Protein AF-A0A7W3TXP1-F1 (afdb_monomer)

Radius of gyration: 12.98 Å; Cα contacts (8 Å, |Δi|>4): 34; chains: 1; bounding box: 31×32×24 Å

Sequence (71 aa):
MTKQNAVDLITNKFTDFKVVYQTYQAITQALRERDPKLLQAVLQNYQTTNTEMDTTISTLRKNQQAVINST

Organism: NCBI:txid2759855

Mean predicted aligned error: 3.3 Å

Nearest PDB structures (foldseek):
  8jsh-assembly1_3  TM=5.500E-01  e=1.723E+00  Escherichia coli
  8qbt-assembly1_2  TM=5.569E-01  e=2.335E+00  Escherichia coli BW25113
  8akn-assembly1_U  TM=5.177E-01  e=2.335E+00  Escherichia coli BW25113
  6yss-assembly1_t  TM=5.096E-01  e=2.802E+00  Escherichia coli

Foldseek 3Di:
DDPVVVVCVVCVVPVLVVLLVVLVVQCVVCLVVLPLVSNVCSLVPDDDSVDCVVVVSVVCVVCVVVSSVVD

Structure (mmCIF, N/CA/C/O backbone):
data_AF-A0A7W3TXP1-F1
#
_entry.id   AF-A0A7W3TXP1-F1
#
loop_
_atom_site.group_PDB
_atom_site.id
_atom_site.type_symbol
_atom_site.label_atom_id
_atom_site.label_alt_id
_atom_site.label_comp_id
_atom_site.label_asym_id
_atom_site.label_entity_id
_atom_site.label_seq_id
_atom_site.pdbx_PDB_ins_code
_atom_site.Cartn_x
_atom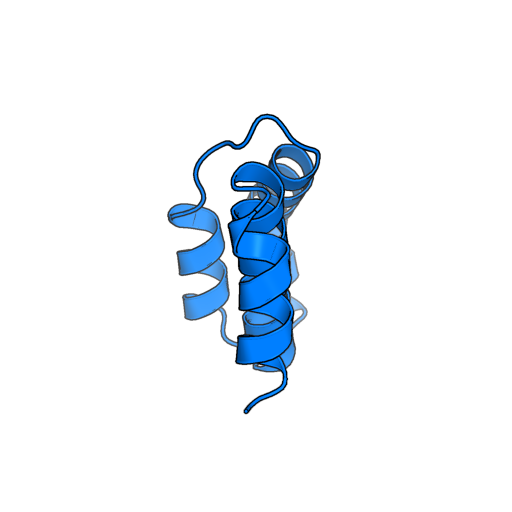_site.Cartn_y
_atom_site.Cartn_z
_atom_site.occupancy
_atom_site.B_iso_or_equiv
_atom_site.auth_seq_id
_atom_site.auth_comp_id
_atom_site.auth_asym_id
_atom_site.auth_atom_id
_atom_site.pdbx_PDB_model_num
ATOM 1 N N . MET A 1 1 ? -14.015 -22.040 -4.504 1.00 75.69 1 MET A N 1
ATOM 2 C CA . MET A 1 1 ? -13.631 -20.971 -3.553 1.00 75.69 1 MET A CA 1
ATOM 3 C C . MET A 1 1 ? -12.154 -20.664 -3.759 1.00 75.69 1 MET A C 1
ATOM 5 O O . MET A 1 1 ? -11.371 -21.603 -3.773 1.00 75.69 1 MET A O 1
ATOM 9 N N . THR A 1 2 ? -11.780 -19.406 -4.008 1.00 93.44 2 THR A N 1
ATOM 10 C CA . THR A 1 2 ? -10.373 -18.995 -4.207 1.00 93.44 2 THR A CA 1
ATOM 11 C C . THR A 1 2 ? -9.767 -18.474 -2.898 1.00 93.44 2 THR A C 1
ATOM 13 O O . THR A 1 2 ? -10.499 -18.197 -1.946 1.00 93.44 2 THR A O 1
ATOM 16 N N . LYS A 1 3 ? -8.436 -18.299 -2.851 1.00 89.06 3 LYS A N 1
ATOM 17 C CA . LYS A 1 3 ? -7.762 -17.642 -1.715 1.00 89.06 3 LYS A CA 1
ATOM 18 C C . LYS A 1 3 ? -8.299 -16.223 -1.487 1.00 89.06 3 LYS A C 1
ATOM 20 O O . LYS A 1 3 ? -8.552 -15.858 -0.346 1.00 89.06 3 LYS A O 1
ATOM 25 N N . GLN A 1 4 ? -8.548 -15.471 -2.564 1.00 87.88 4 GLN A N 1
ATOM 26 C CA . GLN A 1 4 ? -9.112 -14.123 -2.475 1.00 87.88 4 GLN A CA 1
ATOM 27 C C . GLN A 1 4 ? -10.538 -14.146 -1.912 1.00 87.88 4 GLN A C 1
ATOM 29 O O . GLN A 1 4 ? -10.826 -13.393 -0.993 1.00 87.88 4 GLN A O 1
ATOM 34 N N . ASN A 1 5 ? -11.388 -15.086 -2.345 1.00 91.75 5 ASN A N 1
ATOM 35 C CA . ASN A 1 5 ? -12.756 -15.197 -1.824 1.00 91.75 5 ASN A CA 1
ATOM 36 C C . ASN A 1 5 ? -12.785 -15.459 -0.306 1.00 91.75 5 ASN A C 1
ATOM 38 O O . ASN A 1 5 ? -13.684 -14.981 0.381 1.00 91.75 5 ASN A O 1
ATOM 42 N N . ALA A 1 6 ? -11.824 -16.227 0.221 1.00 91.25 6 ALA A N 1
ATOM 43 C CA . ALA A 1 6 ? -11.717 -16.480 1.657 1.00 91.25 6 ALA A CA 1
ATOM 44 C C . ALA A 1 6 ? -11.276 -15.226 2.430 1.00 91.25 6 ALA A C 1
ATOM 46 O O . ALA A 1 6 ? -11.830 -14.930 3.486 1.00 91.25 6 ALA A O 1
ATOM 47 N N . VAL A 1 7 ? -10.316 -14.471 1.889 1.00 92.00 7 VAL A N 1
ATOM 48 C CA . VAL A 1 7 ? -9.875 -13.206 2.488 1.00 92.00 7 VAL A CA 1
ATOM 49 C C . VAL A 1 7 ? -10.989 -12.161 2.444 1.00 92.00 7 VAL A C 1
ATOM 51 O O . VAL A 1 7 ? -11.254 -11.522 3.457 1.00 92.00 7 VAL A O 1
ATOM 54 N N . ASP A 1 8 ? -11.698 -12.044 1.322 1.00 92.31 8 ASP A N 1
ATOM 55 C CA . ASP A 1 8 ? -12.820 -11.118 1.163 1.00 92.31 8 ASP A CA 1
ATOM 56 C C . ASP A 1 8 ? -13.945 -11.415 2.162 1.00 92.31 8 ASP A C 1
ATOM 58 O O . ASP A 1 8 ? -14.517 -10.495 2.738 1.00 92.31 8 ASP A O 1
ATOM 62 N N . LEU A 1 9 ? -14.236 -12.691 2.445 1.00 93.38 9 LEU A N 1
ATOM 63 C CA . LEU A 1 9 ? -15.244 -13.070 3.442 1.00 93.38 9 LEU A CA 1
ATOM 64 C C . LEU A 1 9 ? -14.921 -12.522 4.844 1.00 93.38 9 LEU A C 1
ATOM 66 O O . LEU A 1 9 ? -15.832 -12.163 5.593 1.00 93.38 9 LEU A O 1
ATOM 70 N N . ILE A 1 10 ? -13.633 -12.450 5.191 1.00 90.88 10 ILE A N 1
ATOM 71 C CA . ILE A 1 10 ? -13.152 -11.932 6.476 1.00 90.88 10 ILE A CA 1
ATOM 72 C C . ILE A 1 10 ? -13.113 -10.400 6.444 1.00 90.88 10 ILE A C 1
ATOM 74 O O . ILE A 1 10 ? -13.668 -9.752 7.331 1.00 90.88 10 ILE A O 1
ATOM 78 N N . THR A 1 11 ? -12.490 -9.811 5.420 1.00 93.88 11 THR A N 1
ATOM 79 C CA . THR A 1 11 ? -12.273 -8.358 5.330 1.00 93.88 11 THR A CA 1
ATOM 80 C C . THR A 1 11 ? -13.568 -7.585 5.102 1.00 93.88 11 THR A C 1
ATOM 82 O O . THR A 1 11 ? -13.689 -6.464 5.581 1.00 93.88 11 THR A O 1
ATOM 85 N N . ASN A 1 12 ? -14.588 -8.183 4.475 1.00 92.81 12 ASN A N 1
ATOM 86 C CA . ASN A 1 12 ? -15.905 -7.558 4.300 1.00 92.81 12 ASN A CA 1
ATOM 87 C C . ASN A 1 12 ? -16.589 -7.174 5.623 1.00 92.81 12 ASN A C 1
ATOM 89 O O . ASN A 1 12 ? -17.498 -6.349 5.606 1.00 92.81 12 ASN A O 1
ATOM 93 N N . LYS A 1 13 ? -16.171 -7.748 6.759 1.00 93.81 13 LYS A N 1
ATOM 94 C CA . LYS A 1 13 ? -16.676 -7.371 8.089 1.00 93.81 13 LYS A CA 1
ATOM 95 C C . LYS A 1 13 ? -15.997 -6.127 8.674 1.00 93.81 13 LYS A C 1
ATOM 97 O O . LYS A 1 13 ? -16.488 -5.587 9.658 1.00 93.81 13 LYS A O 1
ATOM 102 N N . PHE A 1 14 ? -14.884 -5.686 8.086 1.00 92.25 14 PHE A N 1
ATOM 103 C CA . PHE A 1 14 ? -14.022 -4.622 8.596 1.00 92.25 14 PHE A CA 1
ATOM 104 C C . PHE A 1 14 ? -13.608 -3.697 7.443 1.00 92.25 14 PHE A C 1
ATOM 106 O O . PHE A 1 14 ? -12.561 -3.888 6.826 1.00 92.25 14 PHE A O 1
ATOM 113 N N . THR A 1 15 ? -14.445 -2.705 7.132 1.00 87.69 15 THR A N 1
ATOM 114 C CA . THR A 1 15 ? -14.293 -1.852 5.940 1.00 87.69 15 THR A CA 1
ATOM 115 C C . THR A 1 15 ? -12.923 -1.178 5.851 1.00 87.69 15 THR A C 1
ATOM 117 O O . THR A 1 15 ? -12.279 -1.270 4.807 1.00 87.69 15 THR A O 1
ATOM 120 N N . ASP A 1 16 ? -12.428 -0.587 6.941 1.00 88.50 16 ASP A N 1
ATOM 121 C CA . ASP A 1 16 ? -11.129 0.102 6.938 1.00 88.50 16 ASP A CA 1
ATOM 122 C C . ASP A 1 16 ? -9.979 -0.881 6.691 1.00 88.50 16 ASP A C 1
ATOM 124 O O . ASP A 1 16 ? -9.120 -0.659 5.836 1.00 88.50 16 ASP A O 1
ATOM 128 N N . PHE A 1 17 ? -10.017 -2.041 7.358 1.00 91.25 17 PHE A N 1
ATOM 129 C CA . PHE A 1 17 ? -9.035 -3.102 7.144 1.00 91.25 17 PHE A CA 1
ATOM 130 C C . PHE A 1 17 ? -9.068 -3.635 5.708 1.00 91.25 17 PHE A C 1
ATOM 132 O O . PHE A 1 17 ? -8.017 -3.905 5.128 1.00 91.25 17 PHE A O 1
ATOM 139 N N . LYS A 1 18 ? -10.254 -3.753 5.101 1.00 93.94 18 LYS A N 1
ATOM 140 C CA . LYS A 1 18 ? -10.392 -4.169 3.704 1.00 93.94 18 LYS A CA 1
ATOM 141 C C . LYS A 1 18 ? -9.671 -3.210 2.761 1.00 93.94 18 LYS A C 1
ATOM 143 O O . LYS A 1 18 ? -8.913 -3.675 1.913 1.00 93.94 18 LYS A O 1
ATOM 148 N N . VAL A 1 19 ? -9.869 -1.901 2.923 1.00 94.00 19 VAL A N 1
ATOM 149 C CA . VAL A 1 19 ? -9.215 -0.888 2.078 1.00 94.00 19 VAL A CA 1
ATOM 150 C C . VAL A 1 19 ? -7.696 -0.939 2.248 1.00 94.00 19 VAL A C 1
ATOM 152 O O . VAL A 1 19 ? -6.968 -0.970 1.252 1.00 94.00 19 VAL A O 1
ATOM 155 N N . VAL A 1 20 ? -7.207 -1.026 3.489 1.00 95.50 20 VAL A N 1
ATOM 156 C CA . VAL A 1 20 ? -5.771 -1.167 3.785 1.00 95.50 20 VAL A CA 1
ATOM 157 C C . VAL A 1 20 ? -5.198 -2.420 3.126 1.00 95.50 2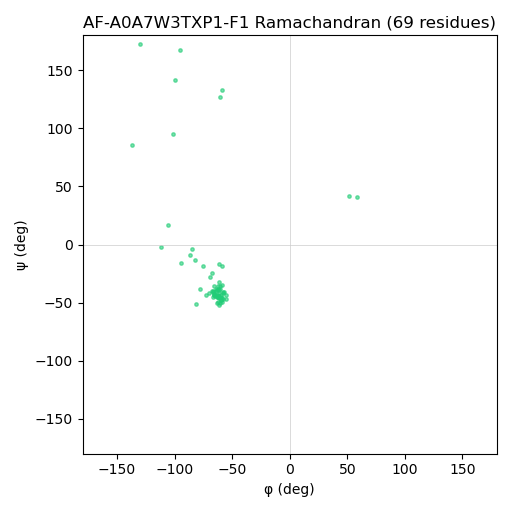0 VAL A C 1
ATOM 159 O O . VAL A 1 20 ? -4.191 -2.355 2.419 1.00 95.50 20 VAL A O 1
ATOM 162 N N . TYR A 1 21 ? -5.853 -3.565 3.301 1.00 95.00 21 TYR A N 1
ATOM 163 C CA . TYR A 1 21 ? -5.367 -4.836 2.781 1.00 95.00 21 TYR A CA 1
ATOM 164 C C . TYR A 1 21 ? -5.349 -4.874 1.248 1.00 95.00 21 TYR A C 1
ATOM 166 O O . TYR A 1 21 ? -4.358 -5.290 0.648 1.00 95.00 21 TYR A O 1
ATOM 174 N N . GLN A 1 22 ? -6.407 -4.385 0.599 1.00 95.38 22 GLN A N 1
ATOM 175 C CA . GLN A 1 22 ? -6.472 -4.308 -0.862 1.00 95.38 22 GLN A CA 1
ATOM 176 C C . GLN A 1 22 ? -5.413 -3.351 -1.426 1.00 95.38 22 GLN A C 1
ATOM 178 O O . GLN A 1 22 ? -4.773 -3.668 -2.428 1.00 95.38 22 GLN A O 1
ATOM 183 N N . THR A 1 23 ? -5.161 -2.226 -0.752 1.00 96.75 23 THR A N 1
ATOM 184 C CA . THR A 1 23 ? -4.089 -1.290 -1.128 1.00 96.75 23 THR A CA 1
ATOM 185 C C . THR A 1 23 ? -2.715 -1.957 -1.025 1.00 96.75 23 THR A C 1
ATOM 187 O O . THR A 1 23 ? -1.919 -1.876 -1.960 1.00 96.75 23 THR A O 1
ATOM 190 N N . TYR A 1 24 ? -2.450 -2.686 0.066 1.00 96.06 24 TYR A N 1
ATOM 191 C CA . TYR A 1 24 ? -1.222 -3.468 0.232 1.00 96.06 24 TYR A CA 1
ATOM 192 C C . TYR A 1 24 ? -1.032 -4.498 -0.892 1.00 96.06 24 TYR A C 1
ATOM 194 O O . TYR A 1 24 ? 0.057 -4.593 -1.468 1.00 96.06 24 TYR A O 1
ATOM 202 N N . GLN A 1 25 ? -2.084 -5.253 -1.228 1.00 96.38 25 GLN A N 1
ATOM 203 C CA . GLN A 1 25 ? -2.039 -6.229 -2.317 1.00 96.38 25 GLN A CA 1
ATOM 204 C C . GLN A 1 25 ? -1.720 -5.554 -3.654 1.00 96.38 25 GLN A C 1
ATOM 206 O O . GLN A 1 25 ? -0.855 -6.040 -4.379 1.00 96.38 25 GLN A O 1
ATOM 211 N N . ALA A 1 26 ? -2.361 -4.421 -3.954 1.00 96.81 26 ALA A N 1
ATOM 212 C CA . ALA A 1 26 ? -2.166 -3.701 -5.207 1.00 96.81 26 ALA A CA 1
ATOM 213 C C . ALA A 1 26 ? -0.744 -3.125 -5.343 1.00 96.81 26 ALA A C 1
ATOM 215 O O . ALA A 1 26 ? -0.124 -3.272 -6.395 1.00 96.81 26 ALA A O 1
ATOM 216 N N . ILE A 1 27 ? -0.186 -2.546 -4.270 1.00 96.06 27 ILE A N 1
ATOM 217 C CA . ILE A 1 27 ? 1.219 -2.099 -4.242 1.00 96.06 27 ILE A CA 1
ATOM 218 C C . ILE A 1 27 ? 2.152 -3.294 -4.464 1.00 96.06 27 ILE A C 1
ATOM 220 O O . ILE A 1 27 ? 3.021 -3.251 -5.330 1.00 96.06 27 I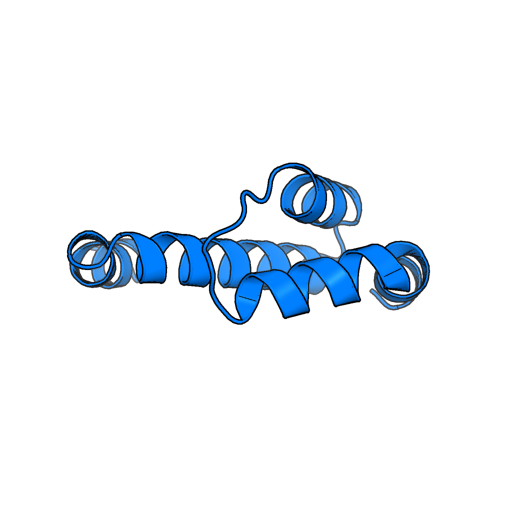LE A O 1
ATOM 224 N N . THR A 1 28 ? 1.959 -4.379 -3.710 1.00 95.38 28 THR A N 1
ATOM 225 C CA . THR A 1 28 ? 2.821 -5.570 -3.788 1.00 95.38 28 THR A CA 1
ATOM 226 C C . THR A 1 28 ? 2.775 -6.202 -5.177 1.00 95.38 28 THR A C 1
ATOM 228 O O . THR A 1 28 ? 3.807 -6.621 -5.699 1.00 95.38 28 THR A O 1
ATOM 231 N N . GLN A 1 29 ? 1.594 -6.241 -5.797 1.00 96.00 29 GLN A N 1
ATOM 232 C CA . GLN A 1 29 ? 1.426 -6.709 -7.165 1.00 96.00 29 GLN A CA 1
ATOM 233 C C . GLN A 1 29 ? 2.216 -5.837 -8.144 1.00 96.00 29 GLN A C 1
ATOM 235 O O . GLN A 1 29 ? 3.018 -6.378 -8.901 1.00 96.00 29 GLN A O 1
ATOM 240 N N . ALA A 1 30 ? 2.042 -4.513 -8.088 1.00 95.31 30 ALA A N 1
ATOM 241 C CA . ALA A 1 30 ? 2.727 -3.584 -8.982 1.00 95.31 30 ALA A CA 1
ATOM 242 C C . ALA A 1 30 ? 4.254 -3.700 -8.891 1.00 95.31 30 ALA A C 1
ATOM 244 O O . ALA A 1 30 ? 4.937 -3.728 -9.912 1.00 95.31 30 ALA A O 1
ATOM 245 N N . LEU A 1 31 ? 4.788 -3.839 -7.673 1.00 92.88 31 LEU A N 1
ATOM 246 C CA . LEU A 1 31 ? 6.221 -4.035 -7.449 1.00 92.88 31 LEU A CA 1
ATOM 247 C C . LEU A 1 31 ? 6.705 -5.388 -7.988 1.00 92.88 31 LEU A C 1
ATOM 249 O O . LEU A 1 31 ? 7.731 -5.455 -8.659 1.00 92.88 31 LEU A O 1
ATOM 253 N N . ARG A 1 32 ? 5.961 -6.471 -7.729 1.00 94.44 32 ARG A N 1
ATOM 254 C CA . ARG A 1 32 ? 6.303 -7.823 -8.202 1.00 94.44 32 ARG A CA 1
ATOM 255 C C . ARG A 1 32 ? 6.290 -7.919 -9.727 1.00 94.44 32 ARG A C 1
ATOM 257 O O . ARG A 1 32 ? 7.130 -8.603 -10.302 1.00 94.44 32 ARG A O 1
ATOM 264 N N . GLU A 1 33 ? 5.325 -7.266 -10.364 1.00 95.31 33 GLU A N 1
ATOM 265 C CA . GLU A 1 33 ? 5.141 -7.261 -11.820 1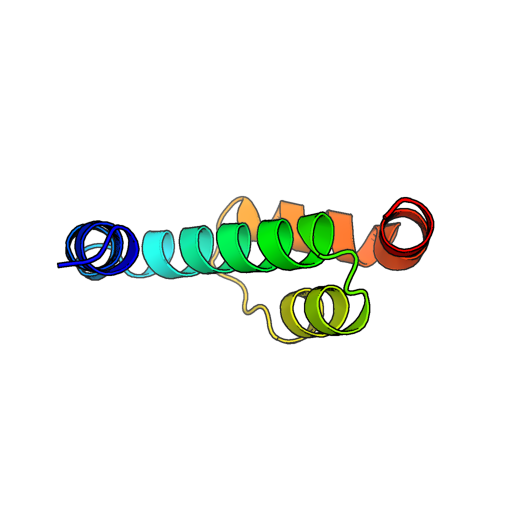.00 95.31 33 GLU A CA 1
ATOM 266 C C . GLU A 1 33 ? 6.000 -6.203 -12.521 1.00 95.31 33 GLU A C 1
ATOM 268 O O . GLU A 1 33 ? 6.032 -6.175 -13.748 1.00 95.31 33 GLU A O 1
ATOM 273 N N . ARG A 1 34 ? 6.736 -5.378 -11.756 1.00 92.31 34 ARG A N 1
ATOM 274 C CA . ARG A 1 34 ? 7.534 -4.249 -12.259 1.00 92.31 34 ARG A CA 1
ATOM 275 C C . ARG A 1 34 ? 6.703 -3.337 -13.164 1.00 92.31 34 ARG A C 1
ATOM 277 O O . ARG A 1 34 ? 7.159 -2.898 -14.217 1.00 92.31 34 ARG A O 1
ATOM 284 N N . ASP A 1 35 ? 5.461 -3.078 -12.754 1.00 94.88 35 ASP A N 1
ATOM 285 C CA . ASP A 1 35 ? 4.518 -2.244 -13.493 1.00 94.88 35 ASP A CA 1
ATOM 286 C C . ASP A 1 35 ? 4.446 -0.841 -12.861 1.00 94.88 35 ASP A C 1
ATOM 288 O O . ASP A 1 35 ? 3.684 -0.609 -11.910 1.00 94.88 35 ASP A O 1
ATOM 292 N N . PRO A 1 36 ? 5.222 0.132 -13.378 1.00 91.81 36 PRO A N 1
ATOM 293 C CA . PRO A 1 36 ? 5.231 1.485 -12.838 1.00 91.81 36 PRO A CA 1
ATOM 294 C C . PRO A 1 36 ? 3.907 2.218 -13.070 1.00 91.81 36 PRO A C 1
ATOM 296 O O . PRO A 1 36 ? 3.576 3.120 -12.298 1.00 91.81 36 PRO A O 1
ATOM 299 N N . LYS A 1 37 ? 3.128 1.835 -14.093 1.00 94.06 37 LYS A N 1
ATOM 300 C CA . LYS A 1 37 ? 1.815 2.436 -14.360 1.00 94.06 37 LYS A CA 1
ATOM 301 C C . LYS A 1 37 ? 0.805 1.966 -13.324 1.00 94.06 37 LYS A C 1
ATOM 303 O O . LYS A 1 37 ? 0.072 2.794 -12.786 1.00 94.06 37 LYS A O 1
ATOM 308 N N . LEU A 1 38 ? 0.804 0.671 -13.001 1.00 95.06 38 LEU A N 1
ATOM 309 C CA . LEU A 1 38 ? -0.040 0.129 -11.939 1.00 95.06 38 LEU A CA 1
ATOM 310 C C . LEU A 1 38 ? 0.327 0.744 -10.585 1.00 95.06 38 LEU A C 1
ATOM 312 O O . LEU A 1 38 ? -0.561 1.201 -9.868 1.00 95.06 38 LEU A O 1
ATOM 316 N N . LEU A 1 39 ? 1.623 0.842 -10.264 1.00 95.31 39 LEU A N 1
ATOM 317 C CA . LEU A 1 39 ? 2.068 1.478 -9.022 1.00 95.31 39 LEU A CA 1
ATOM 318 C C . LEU A 1 39 ? 1.605 2.938 -8.957 1.00 95.31 39 LEU A C 1
ATOM 320 O O . LEU A 1 39 ? 1.039 3.362 -7.951 1.00 95.31 39 LEU A O 1
ATOM 324 N N . GLN A 1 40 ? 1.797 3.706 -10.034 1.00 94.88 40 GLN A N 1
ATOM 325 C CA . GLN A 1 40 ? 1.349 5.095 -10.101 1.00 94.88 40 GLN A CA 1
ATOM 326 C C . GLN A 1 40 ? -0.167 5.220 -9.923 1.00 94.88 40 GLN A C 1
ATOM 328 O O . GLN A 1 40 ? -0.609 6.078 -9.160 1.00 94.88 40 GLN A O 1
ATOM 333 N N . ALA A 1 41 ? -0.955 4.356 -10.563 1.00 95.94 41 ALA A N 1
ATOM 334 C CA . ALA A 1 41 ? -2.408 4.360 -10.436 1.00 95.94 41 ALA A CA 1
ATOM 335 C C . ALA A 1 41 ? -2.859 4.073 -8.996 1.00 95.94 41 ALA A C 1
ATOM 337 O O . ALA A 1 41 ? -3.713 4.785 -8.470 1.00 95.94 41 ALA A O 1
ATOM 338 N N . VAL A 1 42 ? -2.258 3.081 -8.328 1.00 96.19 42 VAL A N 1
ATOM 339 C CA . VAL A 1 42 ? -2.559 2.765 -6.921 1.00 96.19 42 VAL A CA 1
ATOM 340 C C . VAL A 1 42 ? -2.221 3.950 -6.018 1.00 96.19 42 VAL A C 1
ATOM 342 O O . VAL A 1 42 ? -3.043 4.362 -5.201 1.00 96.19 42 VAL A O 1
ATOM 345 N N . LEU A 1 43 ? -1.042 4.553 -6.203 1.00 95.75 43 LEU A N 1
ATOM 346 C CA . LEU A 1 43 ? -0.620 5.705 -5.412 1.00 95.75 43 LEU A CA 1
ATOM 347 C C . LEU A 1 43 ? -1.489 6.941 -5.661 1.00 95.75 43 LEU A C 1
ATOM 349 O O . LEU A 1 43 ? -1.701 7.700 -4.723 1.00 95.75 43 LEU A O 1
ATOM 353 N N . GLN A 1 44 ? -1.980 7.184 -6.876 1.00 95.25 44 GLN A N 1
ATOM 354 C CA . GLN A 1 44 ? -2.809 8.357 -7.183 1.00 95.25 44 GLN A CA 1
ATOM 355 C C . GLN A 1 44 ? -4.259 8.195 -6.720 1.00 95.25 44 GLN A C 1
ATOM 357 O O . GLN A 1 44 ? -4.835 9.148 -6.203 1.00 95.25 44 GLN A O 1
ATOM 362 N N . ASN A 1 45 ? -4.825 6.994 -6.853 1.00 95.88 45 ASN A N 1
ATOM 363 C CA . ASN A 1 45 ? -6.234 6.735 -6.549 1.00 95.88 45 ASN A CA 1
ATOM 364 C C . ASN A 1 45 ? -6.497 6.403 -5.073 1.00 95.88 45 ASN A C 1
ATOM 366 O O . ASN A 1 45 ? -7.654 6.325 -4.664 1.00 95.88 45 ASN A O 1
ATOM 370 N N . TYR A 1 46 ? -5.447 6.200 -4.272 1.00 95.62 46 TYR A N 1
ATOM 371 C CA . 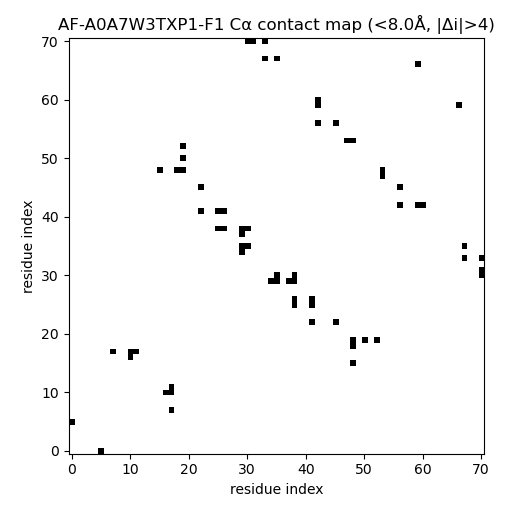TYR A 1 46 ? -5.587 5.942 -2.843 1.00 95.62 46 TYR A CA 1
ATOM 372 C C . TYR A 1 46 ? -6.279 7.101 -2.110 1.00 95.62 46 TYR A C 1
ATOM 374 O O . TYR A 1 46 ? -5.820 8.249 -2.160 1.00 95.62 46 TYR A O 1
ATOM 382 N N . GLN A 1 47 ? -7.341 6.760 -1.377 1.00 94.06 47 GLN A N 1
ATOM 383 C CA . GLN A 1 47 ? -8.060 7.649 -0.469 1.00 94.06 47 GLN A CA 1
ATOM 384 C C . GLN A 1 47 ? -7.623 7.399 0.973 1.00 94.06 47 GLN A C 1
ATOM 386 O O . GLN A 1 47 ? -7.408 6.258 1.374 1.00 94.06 47 GLN A O 1
ATOM 391 N N . THR A 1 48 ? -7.514 8.477 1.745 1.00 93.62 48 THR A N 1
ATOM 392 C CA . THR A 1 48 ? -7.084 8.448 3.144 1.00 93.62 48 THR A CA 1
ATOM 393 C C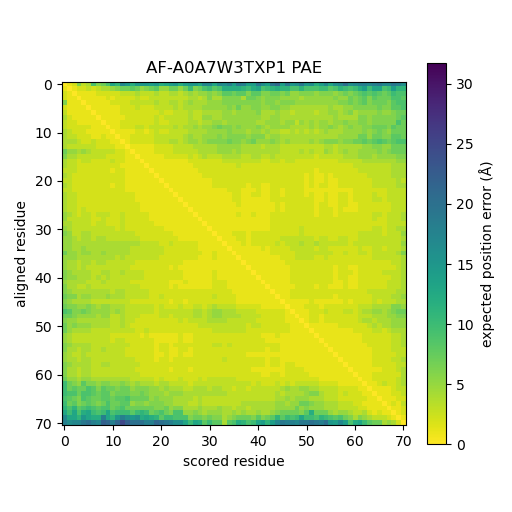 . THR A 1 48 ? -8.000 7.563 3.984 1.00 93.62 48 THR A C 1
ATOM 395 O O . THR A 1 48 ? -9.222 7.700 3.915 1.00 93.62 48 THR A O 1
ATOM 398 N N . THR A 1 49 ? -7.413 6.685 4.798 1.00 93.19 49 THR A N 1
ATOM 399 C CA . THR A 1 49 ? -8.165 5.758 5.667 1.00 93.19 49 THR A CA 1
ATOM 400 C C . THR A 1 49 ? -8.021 6.067 7.157 1.00 93.19 49 THR A C 1
ATOM 402 O O . THR A 1 49 ? -8.664 5.411 7.968 1.00 93.19 49 THR A O 1
ATOM 405 N N . ASN A 1 50 ? -7.220 7.073 7.531 1.00 94.12 50 ASN A N 1
ATOM 406 C CA . ASN A 1 50 ? -6.804 7.349 8.912 1.00 94.12 50 ASN A CA 1
ATOM 407 C C . ASN A 1 50 ? -6.077 6.150 9.542 1.00 94.12 50 ASN A C 1
ATOM 409 O O . ASN A 1 50 ? -6.286 5.817 10.707 1.00 94.12 50 ASN A O 1
ATOM 413 N N . THR A 1 51 ? -5.221 5.503 8.749 1.00 94.75 51 THR A N 1
ATOM 414 C CA . THR A 1 51 ? -4.403 4.357 9.167 1.00 94.75 51 THR A CA 1
ATOM 415 C C . THR A 1 51 ? -2.942 4.567 8.782 1.00 94.75 51 THR A C 1
ATOM 417 O O . THR A 1 51 ? -2.584 5.474 8.028 1.00 94.75 51 THR A O 1
ATOM 420 N N . GLU A 1 52 ? -2.066 3.677 9.229 1.00 95.94 52 GLU A N 1
ATOM 421 C CA . GLU A 1 52 ? -0.645 3.664 8.880 1.00 95.94 52 GLU A CA 1
ATOM 422 C C . GLU A 1 52 ? -0.399 3.477 7.369 1.00 95.94 52 GLU A C 1
ATOM 424 O O . GLU A 1 52 ? 0.682 3.809 6.862 1.00 95.94 52 GLU A O 1
ATOM 429 N N . MET A 1 53 ? -1.407 3.022 6.611 1.00 97.06 53 MET A N 1
ATOM 430 C CA . MET A 1 53 ? -1.349 3.003 5.149 1.00 97.06 53 MET A CA 1
ATOM 431 C C . MET A 1 53 ? -1.188 4.416 4.571 1.00 97.06 53 MET A C 1
ATOM 433 O O . MET A 1 53 ? -0.472 4.587 3.587 1.00 97.06 53 MET A O 1
ATOM 437 N N . ASP A 1 54 ? -1.737 5.448 5.218 1.00 97.31 54 ASP A N 1
ATOM 438 C CA . ASP A 1 54 ? -1.577 6.841 4.783 1.00 97.31 54 ASP A CA 1
ATOM 439 C C . ASP A 1 54 ? -0.097 7.262 4.796 1.00 97.31 54 ASP A C 1
ATOM 441 O O . ASP A 1 54 ? 0.407 7.876 3.850 1.00 97.31 54 ASP A O 1
ATOM 445 N N . THR A 1 55 ? 0.636 6.852 5.837 1.00 97.69 55 THR A N 1
ATOM 446 C CA . THR A 1 55 ? 2.083 7.094 5.964 1.00 97.69 55 THR A CA 1
ATOM 447 C C . THR A 1 55 ? 2.869 6.321 4.907 1.00 97.69 55 THR A C 1
ATOM 449 O O . THR A 1 55 ? 3.807 6.857 4.306 1.00 97.69 55 THR A O 1
ATOM 452 N N . THR A 1 56 ? 2.460 5.082 4.633 1.00 96.38 56 THR A N 1
ATOM 453 C CA . THR A 1 56 ? 3.064 4.237 3.594 1.00 96.38 56 THR A CA 1
ATOM 454 C C . THR A 1 56 ? 2.898 4.871 2.212 1.00 96.38 56 THR A C 1
ATOM 456 O O . THR A 1 56 ? 3.881 5.063 1.496 1.00 96.38 56 THR A O 1
ATOM 459 N N . ILE A 1 57 ? 1.679 5.286 1.859 1.00 97.50 57 ILE A N 1
ATOM 460 C CA . ILE A 1 57 ? 1.373 5.947 0.586 1.00 97.50 57 ILE A CA 1
ATOM 461 C C . ILE A 1 57 ? 2.127 7.271 0.458 1.00 97.50 57 ILE A C 1
ATOM 463 O O . ILE A 1 57 ? 2.711 7.539 -0.591 1.00 97.50 57 ILE A O 1
ATOM 467 N N . SER A 1 58 ? 2.171 8.083 1.518 1.00 97.62 58 SER A N 1
ATOM 468 C CA . SER A 1 58 ? 2.939 9.335 1.538 1.00 97.62 58 SER A CA 1
ATOM 469 C C . SER A 1 58 ? 4.429 9.091 1.270 1.00 97.62 58 SER 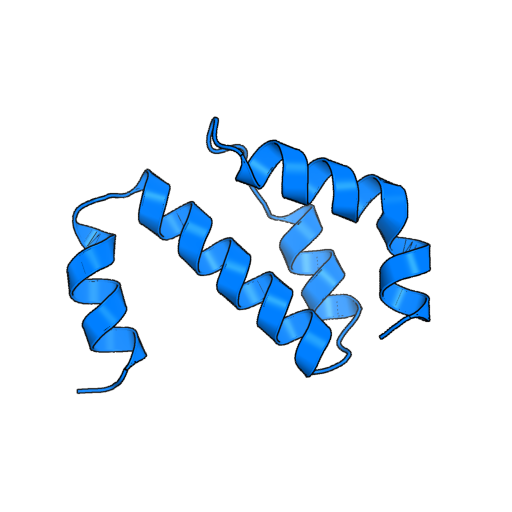A C 1
ATOM 471 O O . SER A 1 58 ? 5.035 9.734 0.407 1.00 97.62 58 SER A O 1
ATOM 473 N N . THR A 1 59 ? 5.007 8.089 1.936 1.00 97.00 59 THR A N 1
ATOM 474 C CA . THR A 1 59 ? 6.410 7.693 1.753 1.00 97.00 59 THR A CA 1
ATOM 475 C C . THR A 1 59 ? 6.686 7.220 0.326 1.00 97.00 59 THR A C 1
ATOM 477 O O . THR A 1 59 ? 7.676 7.639 -0.277 1.00 97.00 59 THR A O 1
ATOM 480 N N . LEU A 1 60 ? 5.808 6.390 -0.241 1.00 95.62 60 LEU A N 1
ATOM 481 C CA . LEU A 1 60 ? 5.951 5.886 -1.607 1.00 95.62 60 LEU A CA 1
ATOM 482 C C . LEU A 1 60 ? 5.780 6.991 -2.653 1.00 95.62 60 LEU A C 1
ATOM 484 O O . LEU A 1 60 ? 6.564 7.041 -3.593 1.00 95.62 60 LEU A O 1
ATOM 488 N N . ARG A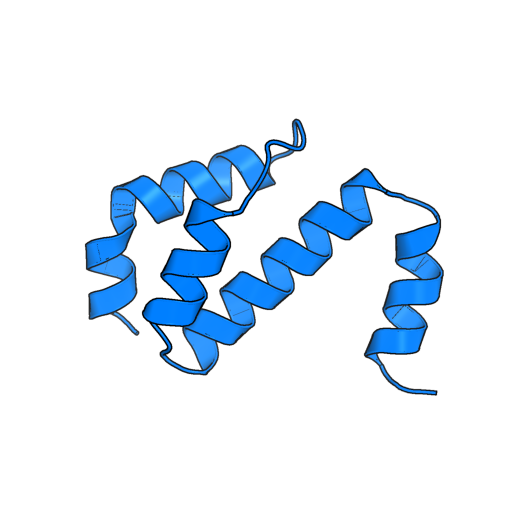 1 61 ? 4.828 7.918 -2.475 1.00 95.75 61 ARG A N 1
ATOM 489 C CA . ARG A 1 61 ? 4.664 9.094 -3.351 1.00 95.75 61 ARG A CA 1
ATOM 490 C C . ARG A 1 61 ? 5.923 9.965 -3.345 1.00 95.75 61 ARG A C 1
ATOM 492 O O . ARG A 1 61 ? 6.406 10.344 -4.407 1.00 95.75 61 ARG A O 1
ATOM 499 N N . LYS A 1 62 ? 6.500 10.230 -2.166 1.00 96.44 62 LYS A N 1
ATOM 500 C CA . LYS A 1 62 ? 7.733 11.028 -2.030 1.00 96.44 62 LYS A CA 1
ATOM 501 C C . LYS A 1 62 ? 8.932 10.385 -2.732 1.00 96.44 62 LYS A C 1
ATOM 503 O O . LYS A 1 62 ? 9.765 11.094 -3.287 1.00 96.44 62 LYS A O 1
ATOM 508 N N . ASN A 1 63 ? 9.018 9.057 -2.711 1.00 93.44 63 ASN A N 1
ATOM 509 C CA . ASN A 1 63 ? 10.137 8.302 -3.276 1.00 93.44 63 ASN A CA 1
ATOM 510 C C . ASN A 1 63 ? 9.785 7.610 -4.602 1.00 93.44 63 ASN A C 1
ATOM 512 O O . ASN A 1 63 ? 10.503 6.707 -5.025 1.00 93.44 63 ASN A O 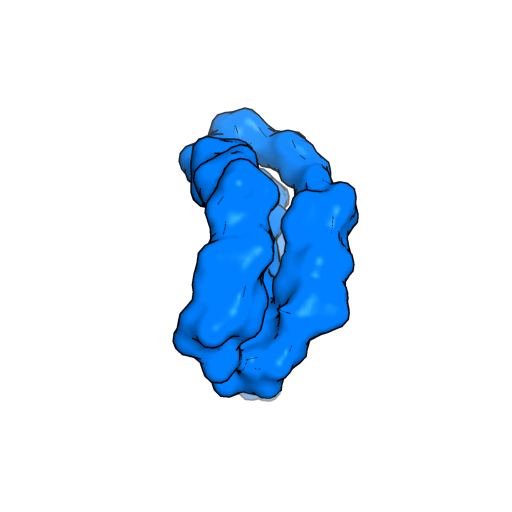1
ATOM 516 N N . GLN A 1 64 ? 8.701 8.018 -5.268 1.00 87.62 64 GLN A N 1
ATOM 517 C CA . GLN A 1 64 ? 8.112 7.267 -6.379 1.00 87.62 64 GLN A CA 1
ATOM 518 C C . GLN A 1 64 ? 9.118 6.982 -7.498 1.00 87.62 64 GLN A C 1
ATOM 520 O O . GLN A 1 64 ? 9.188 5.857 -7.982 1.00 87.62 64 GLN A O 1
ATOM 525 N N . GLN A 1 65 ? 9.936 7.971 -7.870 1.00 87.12 65 GLN A N 1
ATOM 526 C CA . GLN A 1 65 ? 10.943 7.794 -8.915 1.00 87.12 65 GLN A CA 1
ATOM 527 C C . GLN A 1 65 ? 12.010 6.765 -8.524 1.00 87.12 65 GLN A C 1
ATOM 529 O O . GLN A 1 65 ? 12.413 5.955 -9.352 1.00 87.12 65 GLN A O 1
ATOM 534 N N . ALA A 1 66 ? 12.452 6.773 -7.264 1.00 88.00 66 ALA A N 1
ATOM 535 C CA . ALA A 1 66 ? 13.420 5.802 -6.767 1.00 88.00 66 ALA A CA 1
ATOM 536 C C . ALA A 1 66 ? 12.823 4.389 -6.750 1.00 88.00 66 ALA A C 1
ATOM 538 O O . ALA A 1 66 ? 13.487 3.448 -7.169 1.00 88.00 66 ALA A O 1
ATOM 539 N N . VAL A 1 67 ? 11.555 4.258 -6.342 1.00 85.56 67 VAL A N 1
ATOM 540 C CA . VAL A 1 67 ? 10.838 2.977 -6.343 1.00 85.56 67 VAL A CA 1
ATOM 541 C C . VAL A 1 67 ? 10.700 2.437 -7.769 1.00 85.56 67 VAL A C 1
ATOM 543 O O . VAL A 1 67 ? 11.132 1.314 -8.009 1.00 85.56 67 VAL A O 1
ATOM 546 N N . ILE A 1 68 ? 10.215 3.250 -8.718 1.00 83.75 68 ILE A N 1
ATOM 547 C CA . ILE A 1 68 ? 10.082 2.880 -10.141 1.00 83.75 68 ILE A CA 1
ATOM 548 C C . ILE A 1 68 ? 11.427 2.460 -10.745 1.00 83.75 68 ILE A C 1
ATOM 550 O O . ILE A 1 68 ? 11.484 1.502 -11.504 1.00 83.75 68 ILE A O 1
ATOM 554 N N . ASN A 1 69 ? 12.512 3.158 -10.407 1.00 82.88 69 ASN A N 1
ATOM 555 C CA . ASN A 1 69 ? 13.841 2.848 -10.939 1.00 82.88 69 ASN A CA 1
ATOM 556 C C . ASN A 1 69 ? 14.472 1.597 -10.296 1.00 82.88 69 ASN A C 1
ATOM 558 O O . ASN A 1 69 ? 15.446 1.070 -10.830 1.00 82.88 69 ASN A O 1
ATOM 562 N N . SER A 1 70 ? 13.973 1.165 -9.133 1.00 75.50 70 SER A N 1
ATOM 563 C CA . SER A 1 70 ? 14.481 0.005 -8.383 1.00 75.50 70 SER A CA 1
ATOM 564 C C . SER A 1 70 ? 13.734 -1.302 -8.669 1.00 75.50 70 SER A C 1
ATOM 566 O O . SER A 1 70 ? 14.233 -2.375 -8.326 1.00 75.50 70 SER A O 1
ATOM 568 N N . THR A 1 71 ? 12.550 -1.209 -9.276 1.00 63.97 71 THR A N 1
ATOM 569 C CA . THR A 1 71 ? 11.730 -2.337 -9.741 1.00 63.97 71 THR A CA 1
ATOM 570 C C . THR A 1 71 ? 12.062 -2.692 -11.175 1.00 63.97 71 THR A C 1
ATOM 572 O O . THR A 1 71 ? 12.363 -3.877 -11.439 1.00 63.97 71 THR A O 1
#

pLDDT: mean 92.65, std 5.59, range [63.97, 97.69]

Solvent-accessible surface area (backbone atoms only — not comparable to full-atom values): 4142 Å² total; per-residue (Å²): 137,52,76,64,59,57,50,47,67,58,30,72,78,36,65,68,58,33,54,51,50,53,49,52,50,52,48,51,48,17,54,75,68,52,32,60,67,55,36,49,50,54,65,68,70,61,72,86,73,91,47,74,58,49,57,50,49,52,53,47,63,76,41,38,69,62,53,55,74,71,82

Secondary structure (DSSP, 8-state):
--HHHHHHHHHTT-HHHHHHHHHHHHHHHHHHHT-HHHHHHHHHHPPP-SSHHHHHHHHHHHTHHHHHHH-